Protein AF-A0A1E1X1M8-F1 (afdb_monomer)

Secondary structure (DSSP, 8-state):
---EEEEEEEEE-GGGHHHHHHHHHHHH---HHHHHHHHHS-SEEEEEEEEHHHHHHHHHHHHHTTEEEEE-

InterPro domains:
  IPR000206 Large ribosomal subunit protein bL12 [PTHR45987] (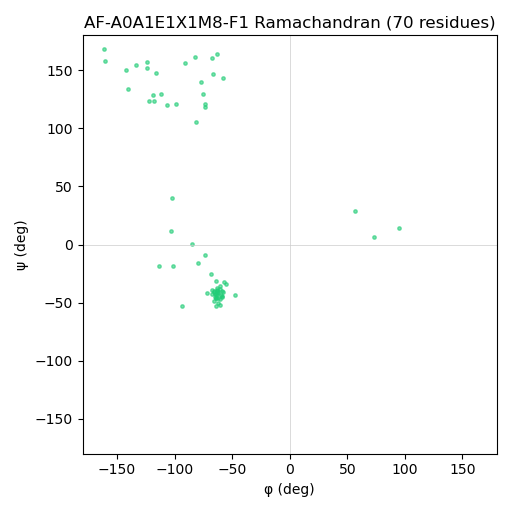2-71)
  IPR000206 Large ribosomal subunit protein bL12 [cd00387] (1-71)
  IPR013823 Large ribosomal subunit protein bL12, C-terminal [PF00542] (6-71)
  IPR014719 Ribosomal protein bL12, C-terminal/adaptor protein ClpS-like [G3DSA:3.30.1390.10] (1-71)
  IPR014719 Ribosomal protein bL12, C-terminal/adaptor protein ClpS-like [SSF54736] (2-71)

Sequence (72 aa):
QKTTGTVTLVGFDAAKKIAVIKAVRTATGLGLRESKELVESLPRQLKKDIALEEAKKLVEDIEAAGGTVKLD

Radius of gyration: 11.28 Å; Cα contacts (8 Å, |Δi|>4): 120; chains: 1; bounding box: 33×20×29 Å

Mean predicted aligned error: 3.26 Å

pLDDT: mean 91.54, std 7.33, range [46.84, 95.81]

Structure (mmCIF, N/CA/C/O backbone):
data_AF-A0A1E1X1M8-F1
#
_entry.id   AF-A0A1E1X1M8-F1
#
loop_
_atom_site.group_PDB
_atom_site.id
_atom_site.type_symbol
_atom_site.label_atom_id
_atom_site.label_alt_id
_atom_site.label_comp_id
_atom_site.label_asym_id
_atom_site.label_entity_id
_atom_site.label_seq_id
_atom_site.pdbx_PDB_ins_code
_atom_site.Cartn_x
_atom_site.Cartn_y
_atom_site.Cartn_z
_atom_site.occupancy
_atom_site.B_iso_or_equiv
_atom_site.auth_seq_id
_atom_site.auth_comp_id
_atom_site.auth_asym_id
_atom_site.auth_atom_id
_atom_site.pdbx_PDB_model_num
ATOM 1 N N . GLN A 1 1 ? -20.661 -2.706 14.695 1.00 46.84 1 GLN A N 1
ATOM 2 C CA . GLN A 1 1 ? -19.916 -1.643 13.991 1.00 46.84 1 GLN A CA 1
ATOM 3 C C . GLN A 1 1 ? -18.501 -2.161 13.781 1.00 46.84 1 GLN A C 1
ATOM 5 O O . GLN A 1 1 ? -17.850 -2.446 14.776 1.00 46.84 1 GLN A O 1
ATOM 10 N N . LYS A 1 2 ? -18.053 -2.396 12.539 1.00 54.06 2 LYS A N 1
ATOM 11 C CA . LYS A 1 2 ? -16.634 -2.694 12.282 1.00 54.06 2 LYS A CA 1
ATOM 12 C C . LYS A 1 2 ? -15.898 -1.357 12.252 1.00 54.06 2 LYS A C 1
ATOM 14 O O . LYS A 1 2 ? -16.083 -0.573 11.333 1.00 54.06 2 LYS A O 1
ATOM 19 N N . THR A 1 3 ? -15.154 -1.072 13.311 1.00 82.25 3 THR A N 1
ATOM 20 C CA . THR A 1 3 ? -14.289 0.113 13.445 1.00 82.25 3 THR A CA 1
ATOM 21 C C . THR A 1 3 ? -12.907 -0.102 12.827 1.00 8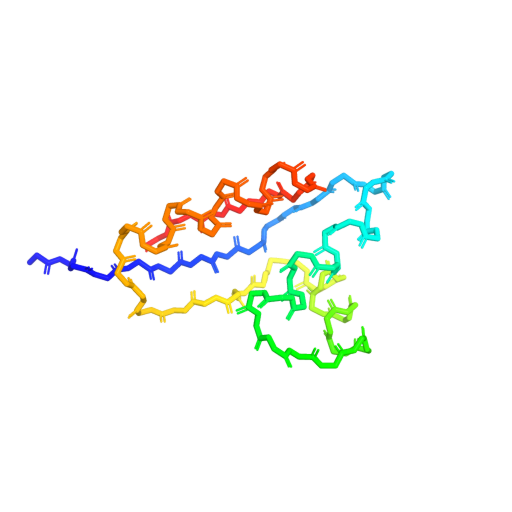2.25 3 THR A C 1
ATOM 23 O O . THR A 1 3 ? -12.075 0.805 12.847 1.00 82.25 3 THR A O 1
ATOM 26 N N . THR A 1 4 ? -12.670 -1.287 12.263 1.00 86.62 4 THR A N 1
ATOM 27 C CA . THR A 1 4 ? -11.417 -1.684 11.634 1.00 86.62 4 THR A CA 1
ATOM 28 C C . THR A 1 4 ? -11.598 -1.945 10.141 1.00 86.62 4 THR A C 1
ATOM 30 O O . THR A 1 4 ? -12.666 -2.376 9.705 1.00 86.62 4 THR A O 1
ATOM 33 N N . GLY A 1 5 ? -10.548 -1.663 9.373 1.00 91.00 5 GLY A N 1
ATOM 34 C CA . GLY A 1 5 ? -10.446 -1.902 7.941 1.00 91.00 5 GLY A CA 1
ATOM 35 C C . GLY A 1 5 ? -9.236 -2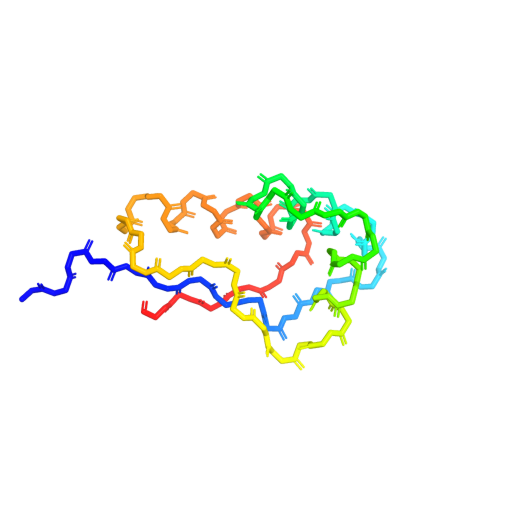.768 7.594 1.00 91.00 5 GLY A C 1
ATOM 36 O O . GLY A 1 5 ? -8.256 -2.865 8.341 1.00 91.00 5 GLY A O 1
ATOM 37 N N . THR A 1 6 ? -9.318 -3.408 6.438 1.00 93.12 6 THR A N 1
ATOM 38 C CA . THR A 1 6 ? -8.277 -4.227 5.828 1.00 93.12 6 THR A CA 1
ATOM 39 C C . THR A 1 6 ? -7.879 -3.628 4.491 1.00 93.12 6 THR A C 1
ATOM 41 O O . THR A 1 6 ? -8.728 -3.399 3.638 1.00 93.12 6 THR A O 1
ATOM 44 N N . VAL A 1 7 ? -6.579 -3.418 4.282 1.00 94.50 7 VAL A N 1
ATOM 45 C CA . VAL A 1 7 ? -6.043 -2.877 3.028 1.00 94.50 7 VAL A CA 1
ATOM 46 C C . VAL A 1 7 ? -5.350 -3.990 2.258 1.00 94.50 7 VAL A C 1
ATOM 48 O O . VAL A 1 7 ? -4.376 -4.581 2.733 1.00 94.50 7 VAL A O 1
ATOM 51 N N . THR A 1 8 ? -5.841 -4.259 1.052 1.00 95.00 8 THR A N 1
ATOM 52 C CA . THR A 1 8 ? -5.323 -5.294 0.152 1.00 95.00 8 THR A CA 1
ATOM 53 C C . THR A 1 8 ? -4.811 -4.654 -1.126 1.00 95.00 8 THR A C 1
ATOM 55 O O . THR A 1 8 ? -5.569 -3.983 -1.812 1.00 95.00 8 THR A O 1
ATOM 58 N N . LEU A 1 9 ? -3.547 -4.870 -1.482 1.00 94.88 9 LEU A N 1
ATOM 59 C CA . LEU A 1 9 ? -3.010 -4.482 -2.782 1.00 94.88 9 LEU A CA 1
ATOM 60 C C . LEU A 1 9 ? -3.547 -5.449 -3.840 1.00 94.88 9 LEU A C 1
ATOM 62 O O . LEU A 1 9 ? -3.341 -6.658 -3.744 1.00 94.88 9 LEU A O 1
ATOM 66 N N . VAL A 1 10 ? -4.250 -4.923 -4.836 1.00 95.81 10 VAL A N 1
ATOM 67 C CA . VAL A 1 10 ? -4.886 -5.706 -5.909 1.00 95.81 10 VAL A CA 1
ATOM 68 C C . VAL A 1 10 ? -4.259 -5.449 -7.277 1.00 95.81 10 VAL A C 1
ATOM 70 O O . VAL A 1 10 ? -4.413 -6.264 -8.179 1.00 95.81 10 VAL A O 1
ATOM 73 N N . GLY A 1 11 ? -3.532 -4.343 -7.429 1.00 94.56 11 GLY A N 1
ATOM 74 C CA . GLY A 1 11 ? -2.930 -3.913 -8.687 1.00 94.56 11 GLY A CA 1
ATOM 75 C C . GLY A 1 11 ? -1.816 -2.899 -8.457 1.00 94.56 11 GLY A C 1
ATOM 76 O O . GLY A 1 11 ? -1.654 -2.384 -7.352 1.00 94.56 11 GLY A O 1
ATOM 77 N N . PHE A 1 12 ? -1.040 -2.612 -9.497 1.00 95.50 12 PHE A N 1
ATOM 78 C CA . PHE A 1 12 ? -0.167 -1.442 -9.561 1.00 95.50 12 PHE A CA 1
ATOM 79 C C . PHE A 1 12 ? 0.206 -1.124 -11.011 1.00 95.50 12 PHE A C 1
ATOM 81 O O . PHE A 1 12 ? 0.190 -1.997 -11.878 1.00 95.50 12 PHE A O 1
ATOM 88 N N . ASP A 1 13 ? 0.598 0.120 -11.259 1.00 94.25 13 ASP A N 1
ATOM 89 C CA . ASP A 1 13 ? 1.202 0.550 -12.515 1.00 94.25 13 ASP A CA 1
ATOM 90 C C . ASP A 1 13 ? 2.643 0.023 -12.617 1.00 94.25 13 ASP A C 1
ATOM 92 O O . ASP A 1 13 ? 3.517 0.369 -11.814 1.00 94.25 13 ASP A O 1
ATOM 96 N N . ALA A 1 14 ? 2.910 -0.799 -13.634 1.00 91.44 14 ALA A N 1
ATOM 97 C CA . ALA A 1 14 ? 4.222 -1.387 -13.879 1.00 91.44 14 ALA A CA 1
ATOM 98 C C . ALA A 1 14 ? 5.337 -0.335 -14.032 1.00 91.44 14 ALA A C 1
ATOM 100 O O . ALA A 1 14 ? 6.461 -0.583 -13.588 1.00 91.44 14 ALA A O 1
ATOM 101 N N . ALA A 1 15 ? 5.035 0.852 -14.572 1.00 94.31 15 ALA A N 1
ATOM 102 C CA . ALA A 1 15 ? 5.995 1.953 -14.677 1.00 94.31 15 ALA A CA 1
ATOM 103 C C . ALA A 1 15 ? 6.361 2.540 -13.302 1.00 94.31 15 ALA A C 1
ATOM 105 O O . ALA A 1 15 ? 7.463 3.056 -13.107 1.00 94.31 15 ALA A O 1
ATOM 106 N N . LYS A 1 16 ? 5.465 2.409 -12.318 1.00 95.06 16 LYS A N 1
ATOM 107 C CA . LYS A 1 16 ? 5.634 2.887 -10.939 1.00 95.06 16 LYS A CA 1
ATOM 108 C C . LYS A 1 16 ? 5.968 1.774 -9.946 1.00 95.06 16 LYS A C 1
ATOM 110 O O . LYS A 1 16 ? 6.013 2.019 -8.742 1.00 95.06 16 LYS A O 1
ATOM 115 N N . LYS A 1 17 ? 6.298 0.568 -10.419 1.00 91.50 17 LYS A N 1
ATOM 116 C CA . LYS A 1 17 ? 6.594 -0.608 -9.579 1.00 91.50 17 LYS A CA 1
ATOM 117 C C . 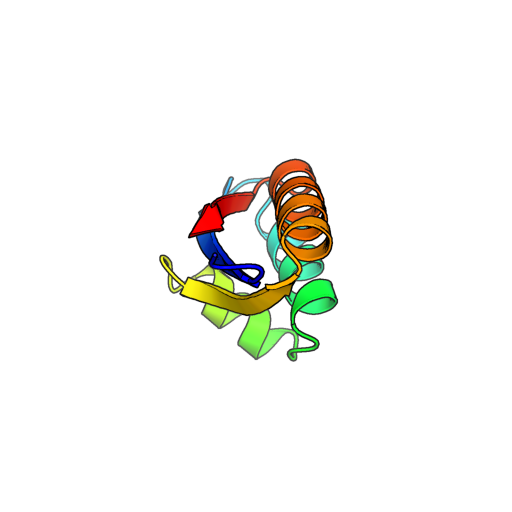LYS A 1 17 ? 7.561 -0.316 -8.426 1.00 91.50 17 LYS A C 1
ATOM 119 O O . LYS A 1 17 ? 7.323 -0.736 -7.299 1.00 91.50 17 LYS A O 1
ATOM 124 N N . ILE A 1 18 ? 8.639 0.429 -8.678 1.00 94.25 18 ILE A N 1
ATOM 125 C CA . ILE A 1 18 ? 9.622 0.782 -7.639 1.00 94.25 18 ILE A CA 1
ATOM 126 C C . ILE A 1 18 ? 9.007 1.698 -6.569 1.00 94.25 18 ILE A C 1
ATOM 128 O O . ILE A 1 18 ? 9.296 1.527 -5.385 1.00 94.25 18 ILE A O 1
ATOM 132 N N . ALA A 1 19 ? 8.167 2.659 -6.965 1.00 95.50 19 ALA A N 1
ATOM 133 C CA . ALA A 1 19 ? 7.479 3.550 -6.034 1.00 95.50 19 ALA A CA 1
ATOM 134 C C . ALA A 1 19 ? 6.495 2.767 -5.153 1.00 95.50 19 ALA A C 1
ATOM 136 O O . ALA A 1 19 ? 6.511 2.930 -3.934 1.00 95.50 19 ALA A O 1
ATOM 137 N N . VAL A 1 20 ? 5.740 1.835 -5.740 1.00 94.69 20 VAL A N 1
ATOM 138 C CA . VAL A 1 20 ? 4.821 0.962 -4.995 1.00 94.69 20 VAL A CA 1
ATOM 139 C C . VAL A 1 20 ? 5.567 0.042 -4.030 1.00 94.69 20 VAL A C 1
ATOM 141 O O . VAL A 1 20 ? 5.174 -0.058 -2.872 1.00 94.69 20 VAL A O 1
ATOM 144 N N . ILE A 1 21 ? 6.692 -0.561 -4.436 1.00 94.75 21 ILE A N 1
ATOM 145 C CA . ILE A 1 21 ? 7.531 -1.371 -3.530 1.00 94.75 21 ILE A CA 1
ATOM 146 C C . ILE A 1 21 ? 8.025 -0.532 -2.344 1.00 94.75 21 ILE A C 1
ATOM 148 O O . ILE A 1 21 ? 8.036 -1.021 -1.216 1.00 94.75 21 ILE A O 1
ATOM 152 N N . LYS A 1 22 ? 8.411 0.733 -2.567 1.00 94.00 22 LYS A N 1
ATOM 153 C CA . LYS A 1 22 ? 8.808 1.641 -1.479 1.00 94.00 22 LYS A CA 1
ATOM 154 C C . LYS A 1 22 ? 7.639 1.945 -0.541 1.00 94.00 22 LYS A C 1
ATOM 156 O O . LYS A 1 22 ? 7.829 1.869 0.667 1.00 94.00 22 LYS A O 1
ATOM 161 N N . ALA A 1 23 ? 6.457 2.244 -1.075 1.00 93.75 23 ALA A N 1
ATOM 162 C CA . ALA A 1 23 ? 5.270 2.528 -0.272 1.00 93.75 23 ALA A CA 1
ATOM 163 C C . ALA A 1 23 ? 4.835 1.305 0.557 1.00 93.75 23 ALA A C 1
ATOM 165 O O . ALA A 1 23 ? 4.653 1.415 1.767 1.00 93.75 23 ALA A O 1
ATOM 166 N N . VAL A 1 24 ? 4.792 0.114 -0.054 1.00 92.81 24 VAL A N 1
ATOM 167 C CA . VAL A 1 24 ? 4.520 -1.160 0.635 1.00 92.81 24 VAL A CA 1
ATOM 168 C C . VAL A 1 24 ? 5.550 -1.435 1.724 1.00 92.81 24 VAL A C 1
ATOM 170 O O . VAL A 1 24 ? 5.182 -1.822 2.832 1.00 92.81 24 VAL A O 1
ATOM 173 N N . ARG A 1 25 ? 6.834 -1.200 1.445 1.00 94.12 25 ARG A N 1
ATOM 174 C CA . ARG A 1 25 ? 7.908 -1.360 2.428 1.00 94.12 25 ARG A CA 1
ATOM 175 C C . ARG A 1 25 ? 7.725 -0.435 3.628 1.00 94.12 25 ARG A C 1
ATOM 177 O O . ARG A 1 25 ? 7.839 -0.892 4.759 1.00 94.12 25 ARG A O 1
ATOM 184 N N . THR A 1 26 ? 7.429 0.843 3.399 1.00 92.56 26 THR A N 1
ATOM 185 C CA . THR A 1 26 ? 7.165 1.808 4.477 1.00 92.56 26 THR A CA 1
ATOM 186 C C . THR A 1 26 ? 5.925 1.418 5.280 1.00 92.56 26 THR A C 1
ATOM 188 O O . THR A 1 26 ? 5.935 1.498 6.503 1.00 92.56 26 THR A O 1
ATOM 191 N N . ALA A 1 27 ? 4.878 0.942 4.605 1.00 91.12 27 ALA A N 1
ATOM 192 C CA . ALA A 1 27 ? 3.633 0.532 5.237 1.00 91.12 27 ALA A CA 1
ATOM 193 C C . ALA A 1 27 ? 3.775 -0.720 6.113 1.00 91.12 27 ALA A C 1
ATOM 195 O O . ALA A 1 27 ? 3.189 -0.788 7.191 1.00 91.12 27 ALA A O 1
ATOM 196 N N . THR A 1 28 ? 4.516 -1.723 5.643 1.00 89.69 28 THR A N 1
ATOM 197 C CA . THR A 1 28 ? 4.584 -3.059 6.264 1.00 89.69 28 THR A CA 1
ATOM 198 C C . THR A 1 28 ? 5.842 -3.280 7.101 1.00 89.69 28 THR A C 1
ATOM 200 O O . THR A 1 28 ? 5.874 -4.194 7.919 1.00 89.69 28 THR A O 1
ATOM 203 N N . GLY A 1 29 ? 6.884 -2.467 6.907 1.00 91.00 29 GLY A N 1
ATOM 204 C CA . GLY A 1 29 ? 8.188 -2.632 7.553 1.00 91.00 29 GLY A CA 1
ATOM 205 C C . GLY A 1 29 ? 9.023 -3.799 7.012 1.00 91.00 29 GLY A C 1
ATOM 206 O O . GLY A 1 29 ? 10.081 -4.091 7.564 1.00 91.00 29 GLY A O 1
ATOM 207 N N . LEU A 1 30 ? 8.573 -4.465 5.945 1.00 92.75 30 LEU A N 1
ATOM 208 C CA . LEU A 1 30 ? 9.240 -5.634 5.370 1.00 92.75 30 LEU A CA 1
ATOM 209 C C . LEU A 1 30 ? 10.594 -5.299 4.719 1.00 92.75 30 LEU A C 1
ATOM 211 O O . LEU A 1 30 ? 10.878 -4.164 4.321 1.00 92.75 30 LEU A O 1
ATOM 215 N N . GLY A 1 31 ? 11.440 -6.314 4.534 1.00 94.31 31 GLY A N 1
ATOM 216 C CA . GLY A 1 31 ? 12.659 -6.186 3.741 1.00 94.31 31 GLY A CA 1
ATOM 217 C C . GLY A 1 31 ? 12.373 -5.862 2.267 1.00 94.31 31 GLY A C 1
ATOM 218 O O . GLY A 1 31 ? 11.263 -6.046 1.765 1.00 94.31 31 GLY A O 1
ATOM 219 N N . LEU A 1 32 ? 13.392 -5.405 1.525 1.00 92.81 32 LEU A N 1
ATOM 220 C CA . LEU A 1 32 ? 13.260 -5.102 0.089 1.00 92.81 32 LEU A CA 1
ATOM 221 C C . LEU A 1 32 ? 12.806 -6.326 -0.723 1.00 92.81 32 LEU A C 1
ATOM 223 O O . LEU A 1 32 ? 11.971 -6.202 -1.617 1.00 92.81 32 LEU A O 1
ATOM 227 N N . ARG A 1 33 ? 13.352 -7.502 -0.397 1.00 92.62 33 ARG A N 1
ATOM 228 C CA . ARG A 1 33 ? 13.004 -8.769 -1.046 1.00 92.62 33 ARG A CA 1
ATOM 229 C C . ARG A 1 33 ? 11.541 -9.134 -0.798 1.00 92.62 33 ARG A C 1
ATOM 231 O O . ARG A 1 33 ? 10.798 -9.323 -1.751 1.00 92.62 33 ARG A O 1
ATOM 238 N N . GLU A 1 34 ? 11.130 -9.142 0.465 1.00 93.06 34 GLU A N 1
ATOM 239 C CA . GLU A 1 34 ? 9.762 -9.474 0.872 1.00 93.06 34 GLU A CA 1
ATOM 240 C C . GLU A 1 34 ? 8.742 -8.489 0.292 1.00 93.06 34 GLU A C 1
ATOM 242 O O . GLU A 1 34 ? 7.706 -8.900 -0.216 1.00 93.06 34 GLU A O 1
ATOM 247 N N . SER A 1 35 ? 9.062 -7.190 0.285 1.00 93.31 35 SER A N 1
ATOM 248 C CA . SER A 1 35 ? 8.202 -6.155 -0.302 1.00 93.31 35 SER A CA 1
ATOM 249 C C . SER A 1 35 ? 8.024 -6.350 -1.809 1.00 93.31 35 SER A C 1
ATOM 251 O O . SER A 1 35 ? 6.932 -6.153 -2.337 1.00 93.31 35 SER A O 1
ATOM 253 N N . LYS A 1 36 ? 9.091 -6.753 -2.513 1.00 92.00 36 LYS A N 1
ATOM 254 C CA . LYS A 1 36 ? 9.031 -7.062 -3.944 1.00 92.00 36 LYS A CA 1
ATOM 255 C C . LYS A 1 36 ? 8.163 -8.294 -4.205 1.00 92.00 36 LYS A C 1
ATOM 257 O O . LYS A 1 36 ? 7.271 -8.215 -5.043 1.00 92.00 36 LYS A O 1
ATOM 262 N N . GLU A 1 37 ? 8.382 -9.382 -3.466 1.00 94.25 37 GLU A N 1
ATOM 263 C CA . GLU A 1 37 ? 7.577 -10.606 -3.589 1.00 94.25 37 GLU A CA 1
ATOM 264 C C . GLU A 1 37 ? 6.097 -10.336 -3.276 1.00 94.25 37 GLU A C 1
ATOM 266 O O . GLU A 1 37 ? 5.221 -10.835 -3.979 1.00 94.25 37 GLU A O 1
ATOM 271 N N . LEU A 1 38 ? 5.803 -9.486 -2.285 1.00 92.94 38 LEU A N 1
ATOM 272 C CA . LEU A 1 38 ? 4.443 -9.071 -1.937 1.00 92.94 38 LEU A CA 1
ATOM 273 C C . LEU A 1 38 ? 3.761 -8.354 -3.108 1.00 92.94 38 LEU A C 1
ATOM 275 O O . LEU A 1 38 ? 2.663 -8.743 -3.503 1.00 92.94 38 LEU A O 1
ATOM 279 N N . VAL A 1 39 ? 4.421 -7.338 -3.675 1.00 91.75 39 VAL A N 1
ATOM 280 C CA . VAL A 1 39 ? 3.896 -6.561 -4.810 1.00 91.75 39 VAL A CA 1
ATOM 281 C C . VAL A 1 39 ? 3.735 -7.430 -6.059 1.00 91.75 39 VAL A C 1
ATOM 283 O O . VAL A 1 39 ? 2.823 -7.192 -6.835 1.00 91.75 39 VAL A O 1
ATOM 286 N N . GLU A 1 40 ? 4.571 -8.449 -6.261 1.00 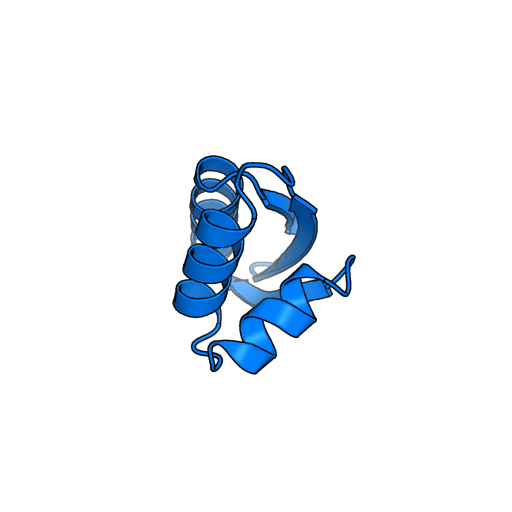92.19 40 GLU A N 1
ATOM 287 C CA . GLU A 1 40 ? 4.453 -9.385 -7.392 1.00 92.19 40 GLU A CA 1
ATOM 288 C C . GLU A 1 40 ? 3.384 -10.475 -7.177 1.00 92.19 40 GLU A C 1
ATOM 290 O O . GLU A 1 40 ? 2.950 -11.095 -8.144 1.00 92.19 40 GLU A O 1
ATOM 295 N N . SER A 1 41 ? 2.913 -10.679 -5.941 1.00 92.44 41 SER A N 1
ATOM 296 C CA . SER A 1 41 ? 1.975 -11.751 -5.561 1.00 92.44 41 SER A CA 1
ATOM 297 C C . SER A 1 41 ? 0.531 -11.267 -5.386 1.00 92.44 41 SER A C 1
ATOM 299 O O . SER A 1 41 ? -0.154 -11.669 -4.442 1.00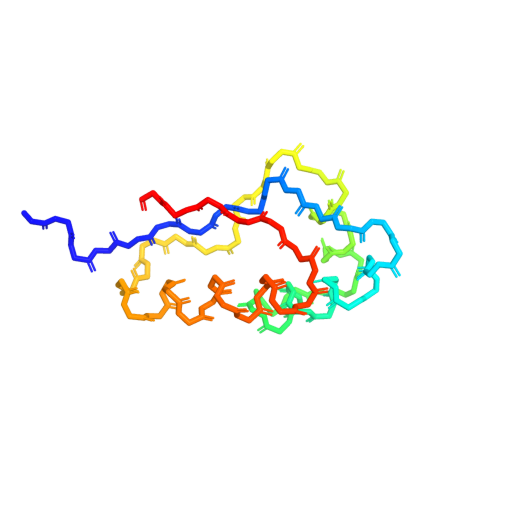 92.44 41 SER A O 1
ATOM 301 N N . LEU A 1 42 ? 0.069 -10.370 -6.259 1.00 90.06 42 LEU A N 1
ATOM 302 C CA . LEU A 1 42 ? -1.280 -9.805 -6.177 1.00 90.06 42 LEU A CA 1
ATOM 303 C C . LEU A 1 42 ? -2.381 -10.849 -6.448 1.00 90.06 42 LEU A C 1
ATOM 305 O O . LEU A 1 42 ? -2.202 -11.700 -7.320 1.00 90.06 42 LEU A O 1
ATOM 309 N N . PRO A 1 43 ? -3.555 -10.737 -5.791 1.00 92.88 43 PRO A N 1
ATOM 310 C CA . PRO A 1 43 ? -3.887 -9.781 -4.730 1.00 92.88 43 PRO A CA 1
ATOM 311 C C . PRO A 1 43 ? -3.282 -10.178 -3.371 1.00 92.88 43 PRO A C 1
ATOM 313 O O . PRO A 1 43 ? -3.292 -11.349 -2.987 1.00 92.88 43 PRO A O 1
ATOM 316 N N . ARG A 1 44 ? -2.777 -9.197 -2.610 1.00 93.56 44 ARG A N 1
ATOM 317 C CA . ARG A 1 44 ? -2.058 -9.433 -1.349 1.00 93.56 44 ARG A CA 1
ATOM 318 C C . ARG A 1 44 ? -2.405 -8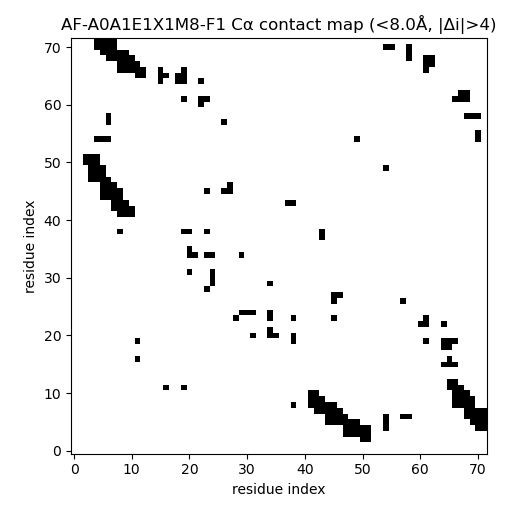.414 -0.268 1.00 93.56 44 ARG A C 1
ATOM 320 O O . ARG A 1 44 ? -2.424 -7.211 -0.506 1.00 93.56 44 ARG A O 1
ATOM 327 N N . GLN A 1 45 ? -2.659 -8.899 0.942 1.00 93.12 45 GLN A N 1
ATOM 328 C CA . GLN A 1 45 ? -3.036 -8.069 2.087 1.00 93.12 45 GLN A CA 1
ATOM 329 C C . GLN A 1 45 ? -1.811 -7.315 2.637 1.00 93.12 45 GLN A C 1
ATOM 331 O O . GLN A 1 45 ? -0.772 -7.930 2.873 1.00 93.12 45 GLN A O 1
ATOM 336 N N . LEU A 1 46 ? -1.930 -5.997 2.828 1.00 91.69 46 LEU A N 1
ATOM 337 C CA . LEU A 1 46 ? -0.860 -5.135 3.352 1.00 91.69 46 LEU A CA 1
ATOM 338 C C . LEU A 1 46 ? -0.969 -4.968 4.866 1.00 91.69 46 LEU A C 1
ATOM 340 O O . LEU A 1 46 ? -0.015 -5.217 5.598 1.00 91.69 46 LEU A O 1
ATOM 344 N N . LYS A 1 47 ? -2.149 -4.560 5.335 1.00 90.56 47 LYS A N 1
ATOM 345 C CA . LYS A 1 47 ? -2.476 -4.412 6.754 1.00 90.56 47 LYS A CA 1
ATOM 346 C C . LYS A 1 47 ? -3.913 -4.847 7.004 1.00 90.56 47 LYS A C 1
ATOM 348 O O . LYS A 1 47 ? -4.773 -4.719 6.133 1.00 90.56 47 LYS A O 1
ATOM 353 N N . LYS A 1 48 ? -4.161 -5.355 8.207 1.00 92.19 48 LYS A N 1
ATOM 354 C CA . LYS A 1 48 ? -5.465 -5.840 8.658 1.00 92.19 48 LYS A CA 1
ATOM 355 C C . LYS A 1 48 ? -5.779 -5.297 10.036 1.00 92.19 48 LYS A C 1
ATOM 357 O O . LYS A 1 48 ? -4.855 -5.005 10.790 1.00 92.19 48 LYS A O 1
ATOM 362 N N . ASP A 1 49 ? -7.067 -5.200 10.334 1.00 90.19 49 ASP A N 1
ATOM 363 C CA . ASP A 1 49 ? -7.569 -4.773 11.640 1.00 90.19 49 ASP A CA 1
ATOM 364 C C . ASP A 1 49 ? -7.061 -3.384 12.081 1.00 90.19 49 ASP A C 1
ATOM 366 O O . ASP A 1 49 ? -6.951 -3.100 13.272 1.00 90.19 49 ASP A O 1
ATOM 370 N N . ILE A 1 50 ? -6.766 -2.502 11.120 1.00 90.94 50 ILE A N 1
ATOM 371 C CA . ILE A 1 50 ? -6.328 -1.125 11.390 1.00 90.94 50 ILE A CA 1
ATOM 372 C C . ILE A 1 50 ? -7.519 -0.174 11.444 1.00 90.94 50 ILE A C 1
ATOM 374 O O . ILE A 1 50 ? -8.565 -0.450 10.862 1.00 90.94 50 ILE A O 1
ATOM 378 N N . ALA A 1 51 ? -7.382 0.961 12.128 1.00 93.31 51 ALA A N 1
ATOM 379 C CA . ALA A 1 51 ? -8.444 1.964 12.178 1.00 93.31 51 ALA A CA 1
ATOM 380 C C . ALA A 1 51 ? -8.811 2.443 10.761 1.00 93.31 51 ALA A C 1
ATOM 382 O O . ALA A 1 51 ? -7.930 2.613 9.921 1.00 93.31 51 ALA A O 1
ATOM 383 N N . LEU A 1 52 ? -10.094 2.714 10.496 1.00 90.00 52 LEU A N 1
ATOM 384 C CA . LEU A 1 52 ? -10.548 3.179 9.173 1.00 90.00 52 LEU A CA 1
ATOM 385 C C . LEU A 1 52 ? -9.814 4.442 8.688 1.00 90.00 52 LEU A C 1
ATOM 387 O O . LEU A 1 52 ? -9.558 4.580 7.497 1.00 90.00 52 LEU A O 1
ATOM 391 N N . GLU A 1 53 ? -9.453 5.341 9.604 1.00 90.88 53 GLU A N 1
ATOM 392 C CA . GLU A 1 53 ? -8.635 6.531 9.325 1.00 90.88 53 GLU A CA 1
ATOM 393 C C . GLU A 1 53 ? -7.230 6.158 8.822 1.00 90.88 53 GLU A C 1
ATOM 395 O O . GLU A 1 53 ? -6.759 6.698 7.823 1.00 90.88 53 GLU A O 1
ATOM 400 N N . GLU A 1 54 ? -6.567 5.204 9.485 1.00 91.25 54 GLU A N 1
ATOM 401 C CA . GLU A 1 54 ? -5.250 4.704 9.072 1.00 91.25 54 GLU A CA 1
ATOM 402 C C . GLU A 1 54 ? -5.348 3.943 7.748 1.00 91.25 54 GLU A C 1
ATOM 404 O O . GLU A 1 54 ? -4.495 4.096 6.879 1.00 91.25 54 GLU A O 1
ATOM 409 N N . ALA A 1 55 ? -6.415 3.164 7.567 1.00 92.19 55 ALA A N 1
ATOM 410 C CA . ALA A 1 55 ? -6.655 2.405 6.351 1.00 92.19 55 ALA A CA 1
ATOM 411 C C . ALA A 1 55 ? -6.839 3.319 5.135 1.00 92.19 55 ALA A C 1
ATOM 413 O O . ALA A 1 55 ? -6.247 3.063 4.092 1.00 92.19 55 ALA A O 1
A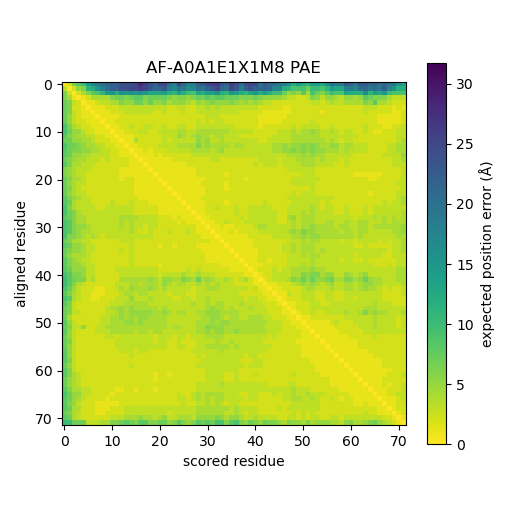TOM 414 N N . LYS A 1 56 ? -7.600 4.410 5.283 1.00 92.12 56 LYS A N 1
ATOM 415 C CA . LYS A 1 56 ? -7.779 5.421 4.232 1.00 92.12 56 LYS A CA 1
ATOM 416 C C . LYS A 1 56 ? -6.472 6.129 3.888 1.00 92.12 56 LYS A C 1
ATOM 418 O O . LYS A 1 56 ? -6.138 6.196 2.713 1.00 92.12 56 LYS A O 1
ATOM 423 N N . LYS A 1 57 ? -5.699 6.564 4.890 1.00 92.75 57 LYS A N 1
ATOM 424 C CA . LYS A 1 57 ? -4.378 7.172 4.651 1.00 92.75 57 LYS A CA 1
ATOM 425 C C . LYS A 1 57 ? -3.445 6.225 3.906 1.00 92.75 57 LYS A C 1
ATOM 427 O O . LYS A 1 57 ? -2.813 6.614 2.934 1.00 92.75 57 LYS A O 1
ATOM 432 N N . LEU A 1 58 ? -3.412 4.959 4.324 1.00 92.62 58 LEU A N 1
ATOM 433 C CA . LEU A 1 58 ? -2.599 3.947 3.661 1.00 92.62 58 LEU A CA 1
ATOM 434 C C . LEU A 1 58 ? -3.046 3.718 2.213 1.00 92.62 58 LEU A C 1
ATOM 436 O O . LEU A 1 58 ? -2.210 3.491 1.341 1.00 92.62 58 LEU A O 1
ATOM 440 N N . VAL A 1 59 ? -4.354 3.767 1.962 1.00 92.69 59 VAL A N 1
ATOM 441 C CA . VAL A 1 59 ? -4.905 3.669 0.612 1.00 92.69 59 VAL A CA 1
ATOM 442 C C . VAL A 1 59 ? -4.432 4.834 -0.251 1.00 92.69 59 VAL A C 1
ATOM 444 O O . VAL A 1 59 ? -3.853 4.589 -1.305 1.00 92.69 59 VAL A O 1
ATOM 447 N N . GLU A 1 60 ? -4.570 6.068 0.232 1.00 94.12 60 GLU A N 1
ATOM 448 C CA . GLU A 1 60 ? -4.118 7.268 -0.480 1.00 94.12 60 GLU A CA 1
ATOM 449 C C . GLU A 1 60 ? -2.609 7.240 -0.770 1.00 94.12 60 GLU A C 1
ATOM 451 O O . GLU A 1 60 ? -2.195 7.507 -1.899 1.00 94.12 60 GLU A O 1
ATOM 456 N N . ASP A 1 61 ? -1.781 6.849 0.204 1.00 93.69 61 ASP A N 1
ATOM 457 C CA . ASP A 1 61 ? -0.324 6.760 0.038 1.00 93.69 61 ASP A CA 1
ATOM 458 C C . ASP A 1 61 ? 0.076 5.735 -1.040 1.00 93.69 61 ASP A C 1
ATOM 460 O O . ASP A 1 61 ? 0.973 5.977 -1.857 1.00 93.69 61 ASP A O 1
ATOM 464 N N . ILE A 1 62 ? -0.588 4.574 -1.058 1.00 93.88 62 ILE A N 1
ATOM 465 C CA . ILE A 1 62 ? -0.316 3.513 -2.032 1.00 93.88 62 ILE A CA 1
ATOM 466 C C . ILE A 1 62 ? -0.827 3.910 -3.424 1.00 93.88 62 ILE A C 1
ATOM 468 O O . ILE A 1 62 ? -0.115 3.694 -4.407 1.00 93.88 62 ILE A O 1
ATOM 472 N N . GLU A 1 63 ? -2.011 4.518 -3.527 1.00 94.44 63 GLU A N 1
ATOM 473 C CA . GLU A 1 63 ? -2.572 4.995 -4.797 1.00 94.44 63 GLU A CA 1
ATOM 474 C C . GLU A 1 63 ? -1.747 6.135 -5.403 1.00 94.44 63 GLU A C 1
ATOM 476 O O . GLU A 1 63 ? -1.436 6.108 -6.597 1.00 94.44 63 GLU A O 1
ATOM 481 N N . ALA A 1 64 ? -1.273 7.074 -4.580 1.00 95.25 64 ALA A N 1
ATOM 482 C CA . ALA A 1 64 ? -0.348 8.123 -5.005 1.00 95.25 64 ALA A CA 1
ATOM 483 C C . ALA A 1 64 ? 0.971 7.545 -5.550 1.00 95.25 64 ALA A C 1
ATOM 485 O O . ALA A 1 64 ? 1.527 8.050 -6.533 1.00 95.25 64 ALA A O 1
ATOM 486 N N . ALA A 1 65 ? 1.450 6.440 -4.968 1.00 94.56 65 ALA A N 1
ATOM 487 C CA . ALA A 1 65 ? 2.617 5.711 -5.456 1.00 94.56 65 ALA A CA 1
ATOM 488 C C . ALA A 1 65 ? 2.353 4.904 -6.745 1.00 94.56 65 ALA A C 1
ATOM 490 O O . ALA A 1 65 ? 3.306 4.417 -7.354 1.00 94.56 65 ALA A O 1
ATOM 491 N N . GLY A 1 66 ? 1.098 4.785 -7.192 1.00 94.25 66 GLY A N 1
ATOM 492 C CA . GLY A 1 66 ? 0.692 4.026 -8.378 1.00 94.25 66 GLY A CA 1
ATOM 493 C C . GLY A 1 66 ? 0.225 2.600 -8.095 1.00 94.25 66 GLY A C 1
ATOM 494 O O . GLY A 1 66 ? 0.157 1.795 -9.021 1.00 94.25 66 GLY A O 1
ATOM 495 N N . GLY A 1 67 ? -0.047 2.261 -6.836 1.00 95.06 67 GLY A N 1
ATOM 496 C CA . GLY A 1 67 ? -0.702 1.017 -6.454 1.00 95.06 67 GLY A CA 1
ATOM 497 C C . GLY A 1 67 ? -2.218 1.122 -6.589 1.00 95.06 67 GLY A C 1
ATOM 498 O O . GLY A 1 67 ? -2.786 2.203 -6.630 1.00 95.06 67 GLY A O 1
ATOM 499 N N . THR A 1 68 ? -2.890 -0.015 -6.646 1.00 94.94 68 THR A N 1
ATOM 500 C CA . THR A 1 68 ? -4.346 -0.107 -6.569 1.00 94.94 68 THR A CA 1
ATOM 501 C C . THR A 1 68 ? -4.670 -0.996 -5.394 1.00 94.94 68 THR A C 1
ATOM 503 O O . THR A 1 68 ? -4.212 -2.140 -5.326 1.00 94.94 68 THR A O 1
ATOM 506 N N . VAL A 1 69 ? -5.448 -0.474 -4.459 1.00 94.38 69 VAL A N 1
ATOM 507 C CA . VAL A 1 69 ? -5.783 -1.158 -3.215 1.00 94.38 69 VAL A CA 1
ATOM 508 C C . VAL A 1 69 ? -7.288 -1.274 -3.053 1.00 94.38 69 VAL A C 1
ATOM 510 O O . VAL A 1 69 ? -8.061 -0.458 -3.539 1.00 94.38 69 VAL A O 1
ATOM 513 N N . LYS A 1 70 ? -7.701 -2.317 -2.347 1.00 93.44 70 LYS A N 1
ATOM 514 C CA . LYS A 1 70 ? -9.071 -2.562 -1.932 1.00 93.44 70 LYS A CA 1
ATOM 515 C C . LYS A 1 70 ? -9.151 -2.429 -0.417 1.00 93.44 70 LYS A C 1
ATOM 517 O O . LYS A 1 70 ? -8.339 -3.029 0.292 1.00 93.44 70 LYS A O 1
ATOM 522 N N . LEU A 1 71 ? -10.110 -1.631 0.043 1.00 91.38 71 LEU A N 1
ATOM 523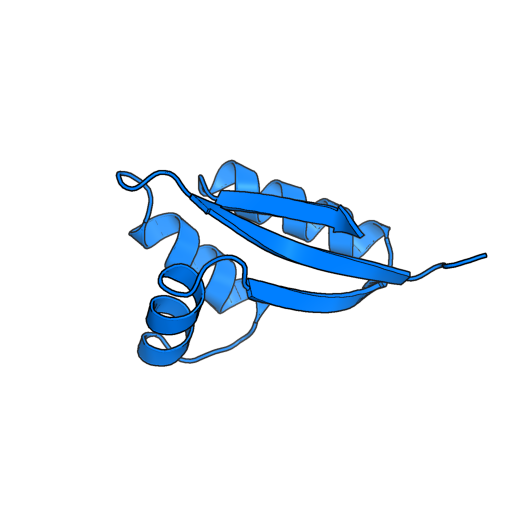 C CA . LEU A 1 71 ? -10.454 -1.469 1.451 1.00 91.38 71 LEU A CA 1
ATOM 524 C C . LEU A 1 71 ? -11.671 -2.350 1.775 1.00 91.38 71 LEU A C 1
ATOM 526 O O . LEU A 1 71 ? -12.721 -2.177 1.156 1.00 91.38 71 LEU A O 1
ATOM 530 N N . ASP A 1 72 ? -11.513 -3.280 2.719 1.00 85.44 72 ASP A N 1
ATOM 531 C CA . ASP A 1 72 ? -12.545 -4.209 3.223 1.00 85.44 72 ASP A CA 1
ATOM 532 C C . ASP A 1 72 ? -12.795 -4.051 4.734 1.00 85.44 72 ASP A C 1
ATOM 534 O O . ASP A 1 72 ? -11.855 -3.637 5.453 1.00 85.44 72 ASP A O 1
#

Organism: NCBI:txid187763

Nearest PDB structures (foldseek):
  1ctf-assembly1_A-2  TM=9.698E-01  e=1.078E-06  Escherichia coli
  1rqu-assembly1_B  TM=9.126E-01  e=7.800E-07  Escherichia coli
  7paq-assembly1_W  TM=9.247E-01  e=4.468E-06  Mycoplasmoides pneumoniae M129
  5kcs-assembly1_1L  TM=9.109E-01  e=3.234E-06  Escherichia coli K-12
  7par-assembly1_W  TM=8.715E-01  e=1.178E-05  Mycoplasmoides pneumoniae M129

Solvent-accessible surface area (backbone atoms only — not comparable to full-atom values): 3873 Å² total; per-residue (Å²): 133,84,69,49,23,28,37,27,39,61,48,63,42,76,94,30,44,69,47,28,32,50,42,49,20,70,75,59,68,49,53,75,67,57,22,47,54,47,69,73,50,60,69,34,78,66,50,66,78,34,46,48,70,58,39,49,52,52,44,53,54,31,42,75,31,35,29,36,66,46,82,86

Foldseek 3Di:
DLQWKWKWFAFFDPVLLVLLLVLLCVQQVDDSVVSNVQNVPPRHTSDTRHGPVVNVVSCVSNVVSGIHIDMD